Protein 4BPF (pdb70)

B-factor: mean 17.22, std 11.85, range [0.49, 80.09]

Radius of gyration: 11.92 Å; Cα contacts (8 Å, |Δi|>4): 97; chains: 1; bounding box: 37×24×21 Å

Solvent-accessible surface area: 5544 Å² total

Foldseek 3Di:
DLLVVLLVLLCVLLVHNVCVVPQFDFCVVVVSADDVSVVSSQVVCCVPQVFHDDPVNDDCVQCGGSVSVSVVCVVRSPVRHDDDD

Nearest PDB structures (foldseek):
  4bpf-assembly1_A  TM=1.012E+00  e=4.229E-15  Bacillus subtilis
  4bph-assembly1_A  TM=9.951E-01  e=3.272E-14  Bacillus subtilis
  4bpg-assembly1_A  TM=9.801E-01  e=2.066E-11  Bacillus subtilis
  8i32-assembly1_B-2  TM=9.633E-01  e=5.101E-08  Staphylococcus aureus subsp. aureus Mu50
  8i31-assembly2_D-2  TM=9.655E-01  e=2.557E-07  Staphylococcus aureus subsp. aureus Mu50

InterPro domains:
  IPR003230 D-alanyl carrier protein [MF_00565] (1-78)
  IPR003230 D-alanyl carrier protein [TIGR01688] (4-76)
  IPR009081 Phosphopantetheine binding ACP domain [PF00550] (5-72)
  IPR009081 Phosphopantetheine binding ACP domain [PS50075] (1-78)
  IPR036736 ACP-like superfamily [G3DSA:1.10.1200.10] (1-78)
  IPR036736 ACP-like superfamily [SSF47336] (2-76)

Secondary structure (DSSP, 8-state):
-HHHHHHHHHHHHHT-THHHHSTT--TTTTTS--HHHHHHHHHHHHHHH-B---GGG--TTTS-SHHHHHHHHHHHTTTSB----

Organism: Bacillus subtilis (strain 168) (NCBI:txid224308)

CATH classification: 1.10.1200.10

Sequence (85 aa):
DFKQEEVLDVLAEVCQDDIVKEEENNPDIEEIIFEEGLLDAFGTVEELLLAIIENRRFDILVPITEFFDRDVWWNTPNNIVNNQLSELKKRRSHHHHHHHH

Structure (mmCIF, N/CA/C/O backbone):
data_4BPF
#
_entry.id   4BPF
#
_cell.length_a   34.590
_cell.length_b   37.222
_cell.length_c   37.676
_cell.angle_alpha   90.00
_cell.angle_beta   114.79
_cell.angle_gamma   90.00
#
_symmetry.space_group_name_H-M   'P 1 21 1'
#
loop_
_entity.id
_entity.type
_entity.pdbx_description
1 polymer 'D-ALANINE--POLY(PHOSPHORIBITOL) LIGASE SUBUNIT 2'
2 water water
#
loop_
_atom_site.group_PDB
_atom_site.id
_atom_site.type_symbol
_atom_site.label_atom_id
_atom_site.label_alt_id
_atom_site.label_comp_id
_atom_site.label_asym_id
_atom_site.label_entity_id
_atom_site.label_seq_id
_atom_site.pdbx_PDB_ins_code
_atom_site.Cartn_x
_atom_site.Cartn_y
_atom_site.Cartn_z
_atom_site.occupancy
_atom_site.B_iso_or_equiv
_atom_site.auth_seq_id
_atom_site.auth_comp_id
_atom_site.auth_asym_id
_atom_site.auth_atom_id
_atom_site.pdbx_PDB_model_num
ATOM 36 N N . ASP A 1 2 ? 15.835 11.999 14.304 1.00 13.12 2 ASP A N 1
ATOM 37 C CA . ASP A 1 2 ? 15.235 10.925 15.103 1.00 10.95 2 ASP A CA 1
ATOM 38 C C . ASP A 1 2 ? 15.293 9.634 14.278 1.00 11.06 2 ASP A C 1
ATOM 39 O O . ASP A 1 2 ? 14.547 9.475 13.319 1.00 10.94 2 ASP A O 1
ATOM 47 N N . PHE A 1 3 ? 16.224 8.742 14.595 1.00 10.94 3 PHE A N 1
ATOM 48 C CA . PHE A 1 3 ? 16.473 7.583 13.759 1.00 10.32 3 PHE A CA 1
ATOM 49 C C . PHE A 1 3 ? 15.233 6.706 13.574 1.00 9.80 3 PHE A C 1
ATOM 50 O O . PHE A 1 3 ? 14.903 6.324 12.460 1.00 9.19 3 PHE A O 1
ATOM 67 N N . LYS A 1 4 ? 14.551 6.379 14.667 1.00 10.24 4 LYS A N 1
ATOM 68 C CA . LYS A 1 4 ? 13.354 5.548 14.570 1.00 9.69 4 LYS A CA 1
ATOM 69 C C . LYS A 1 4 ? 12.299 6.178 13.678 1.00 8.68 4 LYS A C 1
ATOM 70 O O . LYS A 1 4 ? 11.730 5.498 12.828 1.00 8.42 4 LYS A O 1
ATOM 89 N N . GLN A 1 5 ? 12.002 7.455 13.876 1.00 9.06 5 GLN A N 1
ATOM 90 C CA . GLN A 1 5 ? 10.986 8.091 13.059 1.00 8.81 5 GLN A CA 1
ATOM 91 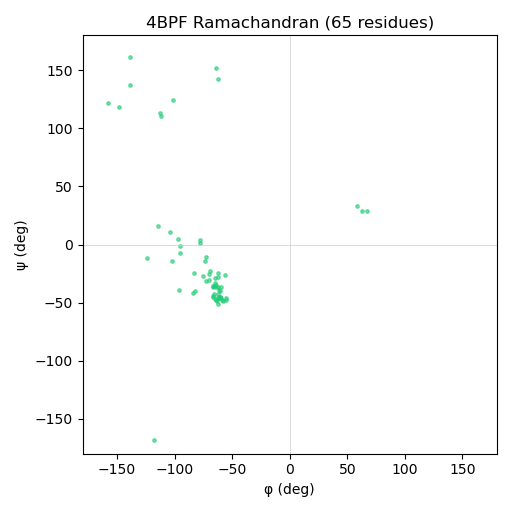C C . GLN A 1 5 ? 11.426 8.166 11.600 1.00 7.46 5 GLN A C 1
ATOM 92 O O . GLN A 1 5 ? 10.582 8.011 10.698 1.00 7.91 5 GLN A O 1
ATOM 106 N N . GLU A 1 6 ? 12.718 8.372 11.342 1.00 7.51 6 GLU A N 1
ATOM 107 C CA A GLU A 1 6 ? 13.160 8.442 9.961 0.74 7.93 6 GLU A CA 1
ATOM 108 C CA B GLU A 1 6 ? 13.163 8.437 9.973 0.26 7.98 6 GLU A CA 1
ATOM 109 C C . GLU A 1 6 ? 13.092 7.066 9.301 1.00 7.28 6 GLU A C 1
ATOM 110 O O . GLU A 1 6 ? 12.726 6.972 8.128 1.00 8.30 6 GLU A O 1
ATOM 132 N N . VAL A 1 7 ? 13.425 6.001 10.031 1.00 6.84 7 VAL A N 1
ATOM 133 C CA . VAL A 1 7 ? 13.277 4.644 9.488 1.00 7.22 7 VAL A CA 1
ATOM 134 C C . VAL A 1 7 ? 11.802 4.376 9.177 1.00 6.88 7 VAL A C 1
ATOM 135 O O . VAL A 1 7 ? 11.483 3.841 8.107 1.00 7.24 7 VAL A O 1
ATOM 148 N N . LEU A 1 8 ? 10.903 4.714 10.089 1.00 6.89 8 LEU A N 1
ATOM 149 C CA . LEU A 1 8 ? 9.492 4.482 9.845 1.00 7.75 8 LEU A CA 1
ATOM 150 C C . LEU A 1 8 ? 9.006 5.270 8.650 1.00 7.26 8 LEU A C 1
ATOM 151 O O . LEU A 1 8 ? 8.152 4.779 7.898 1.00 8.30 8 LEU A O 1
ATOM 167 N N . ASP A 1 9 ? 9.518 6.487 8.458 1.00 7.42 9 ASP A N 1
ATOM 168 C CA . ASP A 1 9 ? 9.135 7.271 7.300 1.00 7.44 9 ASP A CA 1
ATOM 169 C C . ASP A 1 9 ? 9.619 6.630 6.007 1.00 6.93 9 ASP A C 1
ATOM 170 O O . ASP A 1 9 ? 8.870 6.589 5.019 1.00 7.54 9 ASP A O 1
ATOM 179 N N . VAL A 1 10 ? 10.853 6.131 5.965 1.00 7.32 10 VAL A N 1
ATOM 180 C CA . VAL A 1 10 ? 11.329 5.417 4.792 1.00 6.71 10 VAL A CA 1
ATOM 181 C C . VAL A 1 10 ? 10.455 4.187 4.506 1.00 6.46 10 VAL A C 1
ATOM 182 O O . VAL A 1 10 ? 10.078 3.922 3.379 1.00 6.48 10 VAL A O 1
ATOM 1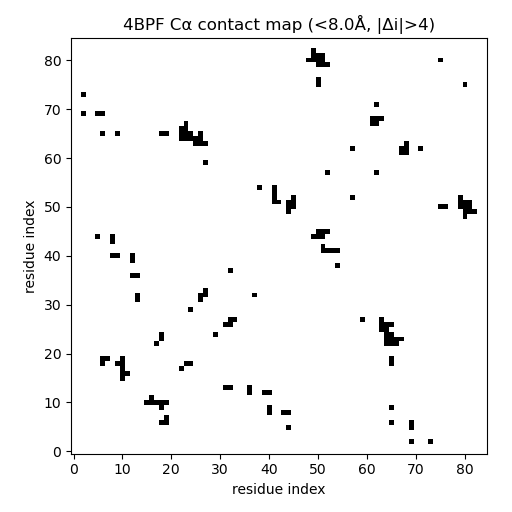95 N N . LEU A 1 11 ? 10.143 3.415 5.534 1.00 5.88 11 LEU A N 1
ATOM 196 C CA . LEU A 1 11 ? 9.321 2.236 5.379 1.00 6.83 11 LEU A CA 1
ATOM 197 C C . LEU A 1 11 ? 7.949 2.619 4.828 1.00 6.06 11 LEU A C 1
ATOM 198 O O . LEU A 1 11 ? 7.433 1.954 3.952 1.00 6.25 11 LEU A O 1
ATOM 214 N N . ALA A 1 12 ? 7.338 3.664 5.373 1.00 6.29 12 ALA A N 1
ATOM 215 C CA . ALA A 1 12 ? 6.038 4.115 4.900 1.00 6.79 12 ALA A CA 1
ATOM 216 C C . ALA A 1 12 ? 6.115 4.547 3.434 1.00 6.92 12 ALA A C 1
ATOM 217 O O . ALA A 1 12 ? 5.175 4.287 2.652 1.00 6.83 12 ALA A O 1
ATOM 224 N N . GLU A 1 13 ? 7.208 5.215 3.052 1.00 6.52 13 GLU A N 1
ATOM 225 C CA . GLU A 1 13 ? 7.401 5.624 1.681 1.00 6.80 13 GLU A CA 1
ATOM 226 C C . GLU A 1 13 ? 7.480 4.408 0.758 1.00 6.61 13 GLU A C 1
ATOM 227 O O . GLU A 1 13 ? 6.869 4.392 -0.321 1.00 7.75 13 GLU A O 1
ATOM 239 N N . VAL A 1 14 ? 8.241 3.393 1.162 1.00 6.07 14 VAL A N 1
ATOM 240 C CA . VAL A 1 14 ? 8.377 2.210 0.327 1.00 6.84 14 VAL A CA 1
ATOM 241 C C . VAL A 1 14 ? 7.027 1.463 0.230 1.00 7.31 14 VAL A C 1
ATOM 242 O O . VAL A 1 14 ? 6.623 1.028 -0.841 1.00 8.78 14 VAL A O 1
ATOM 255 N N . CYS A 1 15 ? 6.335 1.310 1.365 1.00 6.63 15 CYS A N 1
ATOM 256 C CA . CYS A 1 15 ? 5.047 0.615 1.388 1.00 7.37 15 CYS A CA 1
ATOM 257 C C . CYS A 1 15 ? 3.913 1.445 0.779 1.00 7.31 15 CYS A C 1
ATOM 258 O O . CYS A 1 15 ? 2.839 0.924 0.528 1.00 9.02 15 CYS A O 1
ATOM 266 N N . GLN A 1 16 ? 4.169 2.731 0.607 1.00 7.03 16 GLN A N 1
ATOM 267 C CA . GLN A 1 16 ? 3.189 3.710 0.161 1.00 7.99 16 GLN A CA 1
ATOM 268 C C . GLN A 1 16 ? 1.986 3.785 1.094 1.00 7.51 16 GLN A C 1
ATOM 269 O O . GLN A 1 16 ? 0.879 4.097 0.681 1.00 9.79 16 GLN A O 1
ATOM 283 N N . ASP A 1 17 ? 2.217 3.577 2.389 1.00 7.53 17 ASP A N 1
ATOM 284 C CA . ASP A 1 17 ? 1.101 3.466 3.331 1.00 8.27 17 ASP A CA 1
ATOM 285 C C . ASP A 1 17 ? 1.624 3.794 4.730 1.00 7.44 17 ASP A C 1
ATOM 286 O O . ASP A 1 17 ? 2.530 3.134 5.243 1.00 8.19 17 ASP A O 1
ATOM 295 N N . ASP A 1 18 ? 1.021 4.800 5.352 1.00 7.08 18 ASP A N 1
ATOM 296 C CA . ASP A 1 18 ? 1.363 5.187 6.705 1.00 7.20 18 ASP A CA 1
ATOM 297 C C . ASP A 1 18 ? 0.750 4.259 7.759 1.00 7.49 18 ASP A C 1
ATOM 298 O O . ASP A 1 18 ? 0.943 4.494 8.949 1.00 7.94 18 ASP A O 1
ATOM 307 N N . ILE A 1 19 ? 0.068 3.186 7.342 1.00 6.87 19 ILE A N 1
ATOM 308 C CA . ILE A 1 19 ? -0.379 2.201 8.308 1.00 7.77 19 ILE A CA 1
ATOM 309 C C . ILE A 1 19 ? 0.796 1.659 9.119 1.00 7.74 19 ILE A C 1
ATOM 310 O O . ILE A 1 19 ? 0.615 1.248 10.255 1.00 8.56 19 ILE A O 1
ATOM 326 N N . VAL A 1 20 ? 2.007 1.681 8.579 1.00 7.08 20 VAL A N 1
ATOM 327 C CA . VAL A 1 20 ? 3.171 1.179 9.308 1.00 7.67 20 VAL A CA 1
ATOM 328 C C . VAL A 1 20 ? 3.551 2.069 10.485 1.00 8.43 20 VAL A C 1
ATOM 329 O O . VAL A 1 20 ? 4.205 1.601 11.407 1.00 9.99 20 VAL A O 1
ATOM 342 N N . LYS A 1 21 ? 3.155 3.342 10.441 1.00 8.42 21 LYS A N 1
ATOM 343 C CA . LYS A 1 21 ? 3.331 4.258 11.571 1.00 9.27 21 LYS A CA 1
ATOM 344 C C . LYS A 1 21 ? 2.203 4.126 12.577 1.00 9.14 21 LYS A C 1
ATOM 345 O O . LYS A 1 21 ? 2.441 4.137 13.800 1.00 11.06 21 LYS A O 1
ATOM 364 N N . GLU A 1 22 ? 0.974 4.004 12.093 1.00 8.22 22 GLU A N 1
ATOM 365 C CA A GLU A 1 22 ? -0.183 3.919 12.967 0.43 9.78 22 GLU A CA 1
ATOM 366 C CA B GLU A 1 22 ? -0.184 3.919 12.972 0.40 7.66 22 GLU A CA 1
ATOM 367 C CA C GLU A 1 22 ? -0.191 3.919 12.970 0.17 7.55 22 GLU A CA 1
ATOM 368 C C . GLU A 1 22 ? -0.249 2.588 13.714 1.00 8.44 22 GLU A C 1
ATOM 369 O O . GLU A 1 22 ? -0.723 2.521 14.844 1.00 10.58 22 GLU A O 1
ATOM 401 N N . ASN A 1 23 ? 0.243 1.536 13.071 1.00 7.87 23 ASN A N 1
ATOM 402 C CA A ASN A 1 23 ? 0.181 0.174 13.588 0.43 8.03 23 ASN A CA 1
ATOM 403 C CA B ASN A 1 23 ? 0.197 0.173 13.604 0.57 8.02 23 ASN A CA 1
ATOM 404 C C . ASN A 1 23 ? 1.592 -0.411 13.497 1.00 8.65 23 ASN A C 1
ATOM 405 O O . ASN A 1 23 ? 1.895 -1.221 12.620 1.00 8.96 23 ASN A O 1
ATOM 425 N N . PRO A 1 24 ? 2.484 -0.016 14.398 1.00 8.43 24 PRO A N 1
ATOM 426 C CA . PRO A 1 24 ? 3.888 -0.370 14.190 1.00 8.82 24 PRO A CA 1
ATOM 427 C C . PRO A 1 24 ? 4.211 -1.833 14.558 1.00 7.83 24 PRO A C 1
ATOM 428 O O . PRO A 1 24 ? 5.372 -2.227 14.380 1.00 8.18 24 PRO A O 1
ATOM 439 N N . ASP A 1 25 ? 3.223 -2.606 14.990 1.00 8.36 25 ASP A N 1
ATOM 440 C CA . ASP A 1 25 ? 3.389 -4.050 15.137 1.00 8.84 25 ASP A CA 1
ATOM 441 C C . ASP A 1 25 ? 2.711 -4.834 14.028 1.00 8.52 25 ASP A C 1
ATOM 442 O O . ASP A 1 25 ? 2.596 -6.049 14.124 1.00 9.90 25 ASP A O 1
ATOM 451 N N . ILE A 1 26 ? 2.252 -4.157 12.973 1.00 7.74 26 ILE A N 1
ATOM 452 C CA . ILE A 1 26 ? 1.611 -4.864 11.861 1.00 7.99 26 ILE A CA 1
ATOM 453 C C . ILE A 1 26 ? 2.593 -5.816 11.199 1.00 7.77 26 ILE A C 1
ATOM 454 O O . ILE A 1 26 ? 3.792 -5.532 11.052 1.00 8.04 26 ILE A O 1
ATOM 470 N N . GLU A 1 27 ? 2.085 -6.975 10.788 1.00 8.98 27 GLU A N 1
ATOM 471 C CA A GLU A 1 27 ? 2.898 -7.999 10.131 0.60 9.87 27 GLU A CA 1
ATOM 472 C CA B GLU A 1 27 ? 2.906 -7.988 10.139 0.40 8.36 27 GLU A CA 1
ATOM 473 C C . GLU A 1 27 ? 3.016 -7.658 8.660 1.00 8.80 27 GLU A C 1
ATOM 474 O O . GLU A 1 27 ? 2.112 -7.954 7.868 1.00 10.81 27 GLU A O 1
ATOM 497 N N . ILE A 1 28 ? 4.132 -7.033 8.298 1.00 8.51 28 ILE A N 1
ATOM 498 C CA A ILE A 1 28 ? 4.284 -6.443 6.970 0.40 9.67 28 ILE A CA 1
ATOM 499 C CA B ILE A 1 28 ? 4.315 -6.468 6.973 0.60 9.44 28 ILE A CA 1
ATOM 500 C C . ILE A 1 28 ? 4.216 -7.473 5.844 1.00 9.45 28 ILE A C 1
ATOM 501 O O . ILE A 1 28 ? 3.646 -7.182 4.778 1.00 11.79 28 ILE A O 1
ATOM 531 N N . PHE A 1 29 ? 4.773 -8.650 6.062 1.00 9.25 29 PHE A N 1
ATOM 532 C CA . PHE A 1 29 ? 4.734 -9.679 5.031 1.00 9.80 29 PHE A CA 1
ATOM 533 C C . PHE A 1 29 ? 3.407 -10.438 5.040 1.00 10.76 29 PHE A C 1
ATOM 534 O O . PHE A 1 29 ? 2.826 -10.671 3.988 1.00 12.93 29 PHE A O 1
ATOM 551 N N . GLU A 1 30 ? 2.871 -10.731 6.221 1.00 10.48 30 GLU A N 1
ATOM 552 C CA . GLU A 1 30 ? 1.587 -11.444 6.303 1.00 12.57 30 GLU A CA 1
ATOM 553 C C . GLU A 1 30 ? 0.447 -10.613 5.729 1.00 11.66 30 GLU A C 1
ATOM 554 O O . GLU A 1 30 ? -0.538 -11.172 5.290 1.00 14.97 30 GLU A O 1
ATOM 566 N N . GLU A 1 31 ? 0.560 -9.292 5.789 1.00 10.77 31 GLU A N 1
ATOM 567 C CA . GLU A 1 31 ? -0.468 -8.375 5.314 1.00 11.58 31 GLU A CA 1
ATOM 568 C C . GLU A 1 31 ? -0.170 -7.876 3.919 1.00 10.97 31 GLU A C 1
ATOM 569 O O . GLU A 1 31 ? -0.908 -7.036 3.407 1.00 14.11 31 GLU A O 1
ATOM 581 N N . GLY A 1 32 ? 0.889 -8.377 3.288 1.00 11.15 32 GLY A N 1
ATOM 582 C CA . GLY A 1 32 ? 1.166 -8.013 1.915 1.00 12.62 32 GLY A CA 1
ATOM 583 C C . GLY A 1 32 ? 1.553 -6.550 1.711 1.00 11.16 32 GLY A C 1
ATOM 584 O O . GLY A 1 32 ? 1.338 -6.001 0.639 1.00 14.86 32 GLY A O 1
ATOM 588 N N . LEU A 1 33 ? 2.161 -5.925 2.713 1.00 9.39 33 LEU A N 1
ATOM 589 C CA . LEU A 1 33 ? 2.589 -4.530 2.611 1.00 8.85 33 LEU A CA 1
ATOM 590 C C . LEU A 1 33 ? 3.941 -4.374 1.926 1.00 8.33 33 LEU A C 1
ATOM 591 O O . LEU A 1 33 ? 4.226 -3.320 1.381 1.00 10.96 33 LEU A O 1
ATOM 607 N N . LEU A 1 34 ? 4.757 -5.415 1.966 1.00 10.43 34 LEU A N 1
ATOM 608 C CA . LEU A 1 34 ? 6.061 -5.401 1.370 1.00 9.65 34 LEU A CA 1
ATOM 609 C C . LEU A 1 34 ? 6.272 -6.739 0.687 1.00 8.06 34 LEU A C 1
ATOM 610 O O . LEU A 1 34 ? 5.929 -7.752 1.282 1.00 9.35 34 LEU A O 1
ATOM 626 N N . ASP A 1 35 ? 6.841 -6.717 -0.521 1.00 9.59 35 ASP A N 1
ATOM 627 C CA . ASP A 1 35 ? 7.205 -7.920 -1.243 1.00 8.89 35 ASP A CA 1
ATOM 628 C C . ASP A 1 35 ? 8.717 -7.932 -1.450 1.00 7.13 35 ASP A C 1
ATOM 629 O O . ASP A 1 35 ? 9.441 -7.138 -0.830 1.00 8.05 35 ASP A O 1
ATOM 638 N N . ALA A 1 36 ? 9.217 -8.823 -2.284 1.00 6.74 36 ALA A N 1
ATOM 639 C CA . ALA A 1 36 ? 10.650 -8.897 -2.498 1.00 6.54 36 ALA A CA 1
ATOM 640 C C . ALA A 1 36 ? 11.199 -7.621 -3.115 1.00 7.24 36 ALA A C 1
ATOM 641 O O . ALA A 1 36 ? 12.191 -7.071 -2.650 1.00 7.16 36 ALA A O 1
ATOM 648 N N . PHE A 1 37 ? 10.573 -7.123 -4.177 1.00 7.36 37 PHE A N 1
ATOM 649 C CA . PHE A 1 37 ? 11.084 -5.916 -4.798 1.00 8.01 37 PHE A CA 1
ATOM 650 C C . PHE A 1 37 ? 10.988 -4.727 -3.839 1.00 7.68 37 PHE A C 1
ATOM 651 O O . PHE A 1 37 ? 11.878 -3.875 -3.837 1.00 7.56 37 PHE A O 1
ATOM 668 N N . GLY A 1 38 ? 9.952 -4.680 -3.010 1.00 7.49 38 GLY A N 1
ATOM 669 C CA . GLY A 1 38 ? 9.855 -3.650 -1.996 1.00 7.20 38 GLY A CA 1
ATOM 670 C C . GLY A 1 38 ? 10.933 -3.769 -0.930 1.00 6.20 38 GLY A C 1
ATOM 671 O O . GLY A 1 38 ? 11.443 -2.760 -0.434 1.00 6.50 38 GLY A O 1
ATOM 675 N N . THR A 1 39 ? 11.293 -5.002 -0.583 1.00 6.28 39 THR A N 1
ATOM 676 C CA . THR A 1 39 ? 12.396 -5.214 0.345 1.00 6.56 39 THR A CA 1
ATOM 677 C C . THR A 1 39 ? 13.692 -4.645 -0.219 1.00 6.77 39 THR A C 1
ATOM 678 O O . THR A 1 39 ? 14.450 -3.965 0.473 1.00 6.79 39 THR A O 1
ATOM 689 N N . VAL A 1 40 ? 13.950 -4.916 -1.494 1.00 6.53 40 VAL A N 1
ATOM 690 C CA . VAL A 1 40 ? 15.147 -4.405 -2.152 1.00 6.61 40 VAL A CA 1
ATOM 691 C C . VAL A 1 40 ? 15.109 -2.862 -2.167 1.00 7.09 40 VAL A C 1
ATOM 692 O O . VAL A 1 40 ? 16.119 -2.219 -1.873 1.00 6.67 40 VAL A O 1
ATOM 705 N N . GLU A 1 41 ? 13.946 -2.284 -2.467 1.00 5.97 41 GLU A N 1
ATOM 706 C CA A GLU A 1 41 ? 13.811 -0.840 -2.435 0.71 6.68 41 GLU A CA 1
ATOM 707 C CA B GLU A 1 41 ? 13.787 -0.824 -2.421 0.29 6.68 41 GLU A CA 1
ATOM 708 C C . GLU A 1 41 ? 14.062 -0.272 -1.019 1.00 6.06 41 GLU A C 1
ATOM 709 O O . GLU A 1 41 ? 14.713 0.774 -0.868 1.00 6.75 41 GLU A O 1
ATOM 731 N N . LEU A 1 42 ? 13.581 -0.965 0.006 1.00 6.07 42 LEU A N 1
ATOM 732 C CA . LEU A 1 42 ? 13.802 -0.555 1.398 1.00 5.72 42 LEU A CA 1
ATOM 733 C C . LEU A 1 42 ? 15.290 -0.579 1.711 1.00 5.92 42 LEU A C 1
ATOM 734 O O . LEU A 1 42 ? 15.808 0.389 2.280 1.00 5.98 42 LEU A O 1
ATOM 750 N N . LEU A 1 43 ? 15.980 -1.673 1.419 1.00 5.70 43 LEU A N 1
ATOM 751 C CA . LEU A 1 43 ? 17.384 -1.770 1.774 1.00 6.27 43 LEU A CA 1
ATOM 752 C C . LEU A 1 43 ? 18.208 -0.731 0.996 1.00 6.27 43 LEU A C 1
ATOM 753 O O . LEU A 1 43 ? 19.187 -0.199 1.511 1.00 7.06 43 LEU A O 1
ATOM 769 N N . LEU A 1 44 ? 17.809 -0.430 -0.231 1.00 6.08 44 LEU A N 1
ATOM 770 C CA . LEU A 1 44 ? 18.488 0.608 -1.010 1.00 6.15 44 LEU A CA 1
ATOM 771 C C . LEU A 1 44 ? 18.280 1.978 -0.374 1.00 5.52 44 LEU A C 1
ATOM 772 O O . LEU A 1 44 ? 19.205 2.776 -0.264 1.00 6.51 44 LEU A O 1
ATOM 788 N N . ALA A 1 45 ? 17.042 2.258 0.025 1.00 5.79 45 ALA A N 1
ATOM 789 C CA . ALA A 1 45 ? 16.712 3.539 0.650 1.00 6.16 45 ALA A CA 1
ATOM 790 C C . ALA A 1 45 ? 17.440 3.696 1.986 1.00 5.83 45 ALA A C 1
ATOM 791 O O . ALA A 1 45 ? 17.859 4.790 2.342 1.00 6.93 45 ALA A O 1
ATOM 798 N N . ILE A 1 46 ? 17.586 2.606 2.738 1.00 6.35 46 ILE A N 1
ATOM 799 C CA A ILE A 1 46 ? 18.327 2.668 3.998 0.32 11.79 46 ILE A CA 1
ATOM 800 C CA B ILE A 1 46 ? 18.322 2.677 4.002 0.68 5.01 46 ILE 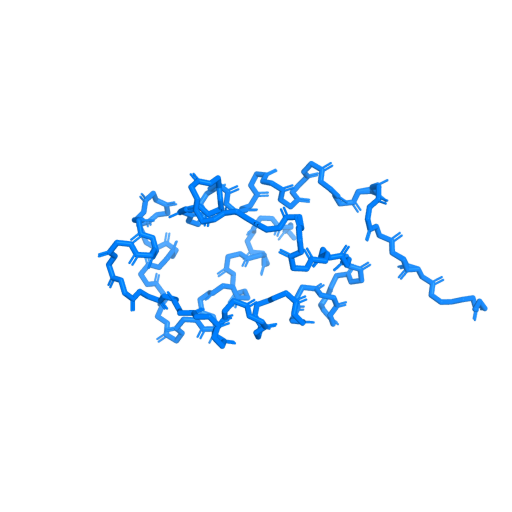A CA 1
ATOM 801 C C . ILE A 1 46 ? 19.789 3.060 3.735 1.00 6.91 46 ILE A C 1
ATOM 802 O O . ILE A 1 46 ? 20.377 3.870 4.458 1.00 7.71 46 ILE A O 1
ATOM 833 N N . GLU A 1 47 ? 20.379 2.504 2.682 1.00 6.25 47 GLU A N 1
ATOM 834 C CA . GLU A 1 47 ? 21.720 2.899 2.308 1.00 6.94 47 GLU A CA 1
ATOM 835 C C . GLU A 1 47 ? 21.756 4.366 1.879 1.00 7.01 47 GLU A C 1
ATOM 836 O O . GLU A 1 47 ? 22.617 5.140 2.302 1.00 7.68 47 GLU A O 1
ATOM 848 N N . ASN A 1 48 ? 20.813 4.767 1.024 1.00 6.14 48 ASN A N 1
ATOM 849 C CA . ASN A 1 48 ? 20.832 6.126 0.470 1.00 6.45 48 ASN A CA 1
ATOM 850 C C . ASN A 1 48 ? 20.501 7.196 1.500 1.00 6.73 48 ASN A C 1
ATOM 851 O O . ASN A 1 48 ? 20.930 8.335 1.325 1.00 7.41 48 ASN A O 1
ATOM 862 N N . ARG A 1 49 ? 19.755 6.839 2.545 1.00 6.77 49 ARG A N 1
ATOM 863 C CA A ARG A 1 49 ? 19.287 7.766 3.589 0.46 7.63 49 ARG A CA 1
ATOM 864 C CA B ARG A 1 49 ? 19.340 7.810 3.530 0.54 5.52 49 ARG A CA 1
ATOM 865 C C . ARG A 1 49 ? 20.242 7.832 4.780 1.00 5.96 49 ARG A C 1
ATOM 866 O O . ARG A 1 49 ? 20.389 8.874 5.407 1.00 6.85 49 ARG A O 1
ATOM 907 N N . PHE A 1 50 ? 20.831 6.683 5.139 1.00 6.22 50 PHE A N 1
ATOM 908 C CA . PHE A 1 50 ? 21.596 6.539 6.375 1.00 6.57 50 PHE A CA 1
ATOM 909 C C . PHE A 1 50 ? 23.021 6.057 6.170 1.00 6.92 50 PHE A C 1
ATOM 910 O O . PHE A 1 50 ? 23.783 6.018 7.127 1.00 8.19 50 PHE A O 1
ATOM 927 N N . ASP A 1 51 ? 23.367 5.592 4.979 1.00 6.30 51 ASP A N 1
ATOM 928 C CA . ASP A 1 51 ? 24.667 4.962 4.720 1.00 6.3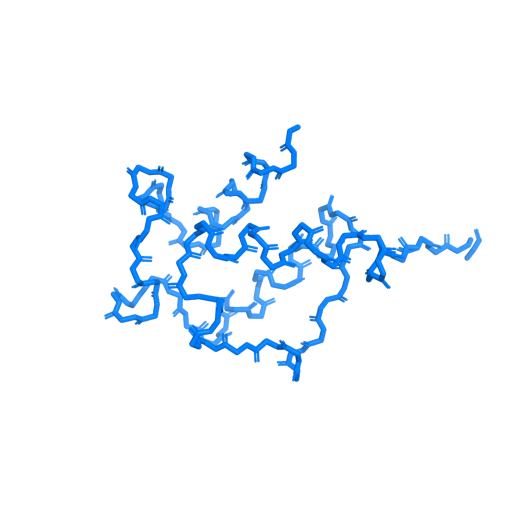1 51 ASP A CA 1
ATOM 929 C C . ASP A 1 51 ? 24.831 3.669 5.550 1.00 7.33 51 ASP A C 1
ATOM 930 O O . ASP A 1 51 ? 25.948 3.243 5.861 1.00 8.38 51 ASP A O 1
ATOM 939 N N . ILE A 1 52 ? 23.719 3.018 5.857 1.00 7.12 52 ILE A N 1
ATOM 940 C CA . ILE A 1 52 ? 23.721 1.694 6.480 1.00 6.79 52 ILE A CA 1
ATOM 941 C C . ILE A 1 52 ? 23.425 0.681 5.388 1.00 7.45 52 ILE A C 1
ATOM 942 O O . ILE A 1 52 ? 22.410 0.789 4.696 1.00 7.72 52 ILE A O 1
ATOM 958 N N . LEU A 1 53 ? 24.309 -0.303 5.220 1.00 7.19 53 LEU A N 1
ATOM 959 C CA . LEU A 1 53 ? 24.190 -1.309 4.172 1.00 8.31 53 LEU A CA 1
ATOM 960 C C . LEU A 1 53 ? 23.910 -2.663 4.788 1.00 7.85 53 LEU A C 1
ATOM 961 O O . LEU A 1 53 ? 24.746 -3.212 5.515 1.00 8.39 53 LEU A O 1
ATOM 977 N N . VAL A 1 54 ? 22.711 -3.180 4.528 1.00 7.47 54 VAL A N 1
ATOM 978 C CA . VAL A 1 54 ? 22.294 -4.485 5.002 1.00 7.65 54 VAL A CA 1
ATOM 979 C C . VAL A 1 54 ? 22.178 -5.382 3.775 1.00 7.36 54 VAL A C 1
ATOM 980 O O . VAL A 1 54 ? 21.260 -5.200 2.974 1.00 8.79 54 VAL A O 1
ATOM 993 N N . PRO A 1 55 ? 23.067 -6.361 3.617 1.00 8.15 55 PRO A N 1
ATOM 994 C CA . PRO A 1 55 ? 22.974 -7.279 2.476 1.00 9.49 55 PRO A CA 1
ATOM 995 C C . PRO A 1 55 ? 21.692 -8.100 2.532 1.00 8.41 55 PRO A C 1
ATOM 996 O O . PRO A 1 55 ? 21.214 -8.417 3.620 1.00 8.43 55 PRO A O 1
ATOM 1007 N N . ILE A 1 56 ? 21.180 -8.515 1.382 1.00 8.72 56 ILE A N 1
ATOM 1008 C CA . ILE A 1 56 ? 19.936 -9.266 1.355 1.00 9.34 56 ILE A CA 1
ATOM 1009 C C . ILE A 1 56 ? 20.063 -10.610 2.113 1.00 8.51 56 ILE A C 1
ATOM 1010 O O . ILE A 1 56 ? 19.072 -11.074 2.668 1.00 8.93 56 ILE A O 1
ATOM 1026 N N . THR A 1 57 ? 21.263 -11.185 2.182 1.00 8.84 57 THR A N 1
ATOM 1027 C CA . THR A 1 57 ? 21.461 -12.429 2.925 1.00 10.26 57 THR A CA 1
ATOM 1028 C C . THR A 1 57 ? 21.411 -12.220 4.431 1.00 10.99 57 THR A C 1
ATOM 1029 O O . THR A 1 57 ? 21.372 -13.203 5.165 1.00 14.24 57 THR A O 1
ATOM 1040 N N . GLU A 1 58 ? 21.424 -10.974 4.902 1.00 9.87 58 GLU A N 1
ATOM 1041 C CA . GLU A 1 58 ? 21.246 -10.695 6.329 1.00 10.98 58 GLU A CA 1
ATOM 1042 C C . GLU A 1 58 ? 19.790 -10.367 6.663 1.00 12.88 58 GLU A C 1
ATOM 1043 O O . GLU A 1 58 ? 19.426 -10.235 7.804 1.00 19.31 58 GLU A O 1
ATOM 1055 N N . PHE A 1 59 ? 18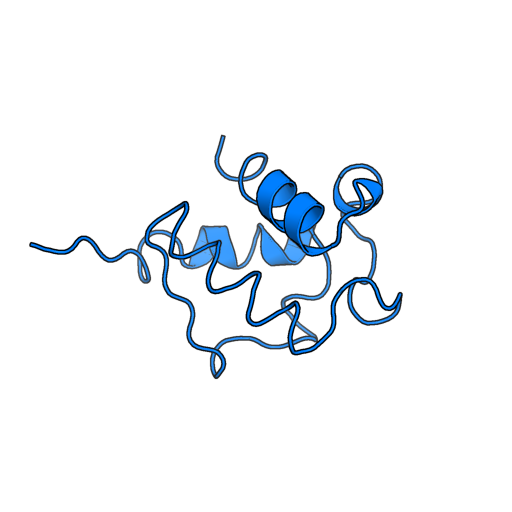.955 -10.233 5.643 1.00 11.38 59 PHE A N 1
ATOM 1056 C CA A PHE A 1 59 ? 17.572 -9.931 5.852 0.43 12.62 59 PHE A CA 1
ATOM 1057 C CA B PHE A 1 59 ? 17.521 -9.951 5.806 0.57 10.38 59 PHE A CA 1
ATOM 1058 C C . PHE A 1 59 ? 16.770 -11.250 6.050 1.00 10.78 59 PHE A C 1
ATOM 1059 O O . PHE A 1 59 ? 17.081 -12.275 5.434 1.00 12.73 59 PHE A O 1
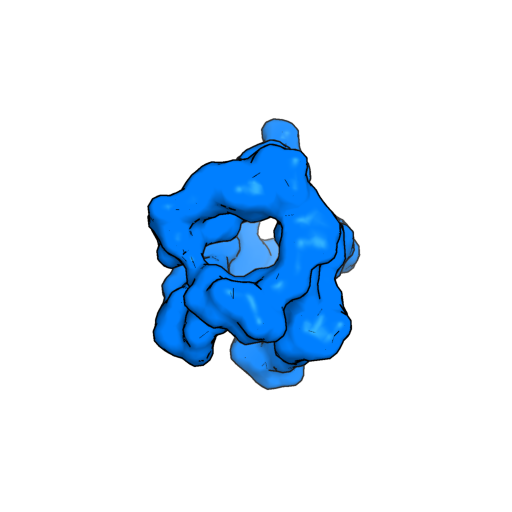ATOM 1092 N N . ASP A 1 60 ? 15.749 -11.213 6.900 1.00 10.67 60 ASP A N 1
ATOM 1093 C CA . ASP A 1 60 ? 14.985 -12.400 7.265 1.00 12.10 60 ASP A CA 1
ATOM 1094 C C . ASP A 1 60 ? 13.562 -11.928 7.524 1.00 10.06 60 ASP A C 1
ATOM 1095 O O . ASP A 1 60 ? 13.353 -11.083 8.402 1.00 11.05 60 ASP A O 1
ATOM 1104 N N . ARG A 1 61 ? 12.598 -12.407 6.755 1.00 8.98 61 ARG A N 1
ATOM 1105 C CA . ARG A 1 61 ? 11.223 -11.956 6.918 1.00 9.77 61 ARG A CA 1
ATOM 1106 C C . ARG A 1 61 ? 10.611 -12.264 8.272 1.00 9.62 61 ARG A C 1
ATOM 1107 O O . ARG A 1 61 ? 9.639 -11.623 8.664 1.00 12.45 61 ARG A O 1
ATOM 1128 N N . ASP A 1 62 ? 11.115 -13.283 8.958 1.00 10.78 62 ASP A N 1
ATOM 1129 C CA . ASP A 1 62 ? 10.593 -13.601 10.282 1.00 12.57 62 ASP A CA 1
ATOM 1130 C C . ASP A 1 62 ? 11.075 -12.625 11.348 1.00 12.96 62 ASP A C 1
ATOM 1131 O O . ASP A 1 62 ? 10.418 -12.447 12.371 1.00 16.93 62 ASP A O 1
ATOM 1140 N N . VAL A 1 63 ? 12.241 -12.034 11.127 1.00 12.56 63 VAL A N 1
ATOM 1141 C CA . VAL A 1 63 ? 12.865 -11.126 12.086 1.00 12.86 63 VAL A CA 1
ATOM 1142 C C . VAL A 1 63 ? 12.545 -9.653 11.751 1.00 9.90 63 VAL A C 1
ATOM 1143 O O . VAL A 1 63 ? 12.311 -8.844 12.637 1.00 11.38 63 VAL A O 1
ATOM 1156 N N . TRP A 1 64 ? 12.533 -9.329 10.454 1.00 10.44 64 TRP A N 1
ATOM 1157 C CA A TRP A 1 64 ? 12.228 -7.971 9.944 0.38 5.82 64 TRP A CA 1
ATOM 1158 C CA B TRP A 1 64 ? 12.236 -7.999 9.983 0.62 11.23 64 TRP A CA 1
ATOM 1159 C C . TRP A 1 64 ? 10.749 -7.928 9.605 1.00 8.13 64 TRP A C 1
ATOM 1160 O O . TRP A 1 64 ? 10.375 -7.558 8.491 1.00 9.64 64 TRP A O 1
ATOM 1201 N N . ASN A 1 65 ? 9.896 -8.307 10.549 1.00 8.33 65 ASN A N 1
ATOM 1202 C CA . ASN A 1 65 ? 8.511 -8.648 10.223 1.00 8.48 65 ASN A CA 1
ATOM 1203 C C . ASN A 1 65 ? 7.480 -7.587 10.534 1.00 7.69 65 ASN A C 1
ATOM 1204 O O . ASN A 1 65 ? 6.337 -7.713 10.115 1.00 9.15 65 ASN A O 1
ATOM 1215 N N . THR A 1 66 ? 7.871 -6.586 11.316 1.00 7.66 66 THR A N 1
ATOM 1216 C CA . THR A 1 66 ? 6.981 -5.489 11.682 1.00 7.26 66 THR A CA 1
ATOM 1217 C C . THR A 1 66 ? 7.774 -4.195 11.614 1.00 6.51 66 THR A C 1
ATOM 1218 O O . THR A 1 66 ? 8.991 -4.221 11.612 1.00 7.18 66 THR A O 1
ATOM 1229 N N . PRO A 1 67 ? 7.096 -3.050 11.531 1.00 6.94 67 PRO A N 1
ATOM 1230 C CA . PRO A 1 67 ? 7.828 -1.788 11.543 1.00 7.14 67 PRO A CA 1
ATOM 1231 C C . PRO A 1 67 ? 8.730 -1.632 12.760 1.00 6.56 67 PRO A C 1
ATOM 1232 O O . PRO A 1 67 ? 9.909 -1.293 12.614 1.00 7.23 67 PRO A O 1
ATOM 1243 N N . ASN A 1 68 ? 8.202 -1.910 13.947 1.00 7.17 68 ASN A N 1
ATOM 1244 C CA . ASN A 1 68 ? 9.018 -1.817 15.143 1.00 7.42 68 ASN A CA 1
ATOM 1245 C C . ASN A 1 68 ? 10.204 -2.754 15.110 1.00 7.48 68 ASN A C 1
ATOM 1246 O O . ASN A 1 68 ? 11.287 -2.393 15.560 1.00 8.30 68 ASN A O 1
ATOM 1257 N N . ASN A 1 69 ? 10.020 -3.975 14.601 1.00 7.55 69 ASN A N 1
ATOM 1258 C CA . ASN A 1 69 ? 11.133 -4.929 14.589 1.00 7.91 69 ASN A CA 1
ATOM 1259 C C . ASN A 1 69 ? 12.176 -4.553 13.553 1.00 8.19 69 ASN A C 1
ATOM 1260 O O . ASN A 1 69 ? 13.377 -4.786 13.766 1.00 8.92 69 ASN A O 1
ATOM 1271 N N . ILE A 1 70 ? 11.773 -3.929 12.450 1.00 7.75 70 ILE A N 1
ATOM 1272 C CA . ILE A 1 70 ? 12.719 -3.391 11.491 1.00 7.88 70 ILE A CA 1
ATOM 1273 C C . ILE A 1 70 ? 13.531 -2.268 12.137 1.00 7.62 70 ILE A C 1
ATOM 1274 O O . ILE A 1 70 ? 14.753 -2.216 11.977 1.00 8.63 70 ILE A O 1
ATOM 1290 N N . VAL A 1 71 ? 12.871 -1.336 12.821 1.00 8.19 71 VAL A N 1
ATOM 1291 C CA . VAL A 1 71 ? 13.600 -0.293 13.520 1.00 8.61 71 VAL A CA 1
ATOM 1292 C C . VAL A 1 71 ? 14.615 -0.909 14.481 1.00 9.13 71 VAL A C 1
ATOM 1293 O O . VAL A 1 71 ? 15.765 -0.486 14.533 1.00 10.47 71 VAL A O 1
ATOM 1306 N N . ASN A 1 72 ? 14.188 -1.911 15.241 1.00 9.51 72 ASN A N 1
ATOM 1307 C CA A ASN A 1 72 ? 15.076 -2.510 16.221 0.70 11.33 72 ASN A CA 1
ATOM 1308 C CA B ASN A 1 72 ? 15.079 -2.515 16.219 0.30 11.33 72 ASN A CA 1
ATOM 1309 C C . ASN A 1 72 ? 16.282 -3.181 15.565 1.00 10.89 72 ASN A C 1
ATOM 1310 O O . ASN A 1 72 ? 17.414 -3.033 16.039 1.00 12.31 72 ASN A O 1
ATOM 1330 N N . GLN A 1 73 ? 16.051 -3.912 14.473 1.00 10.04 73 GLN A N 1
ATOM 1331 C CA . GLN A 1 73 ? 17.174 -4.530 13.775 1.00 11.11 73 GLN A CA 1
ATOM 1332 C C . GLN A 1 73 ? 18.126 -3.483 13.266 1.00 11.09 73 GLN A C 1
ATOM 1333 O O . GLN A 1 73 ? 19.348 -3.629 13.400 1.00 13.10 73 GLN A O 1
ATOM 1347 N N . LEU A 1 74 ? 17.596 -2.433 12.649 1.00 10.40 74 LEU A N 1
ATOM 1348 C CA . LEU A 1 74 ? 18.463 -1.416 12.088 1.00 11.85 74 LEU A CA 1
ATOM 1349 C C . LEU A 1 74 ? 19.210 -0.663 13.170 1.00 11.97 74 LEU A C 1
ATOM 1350 O O . LEU A 1 74 ? 20.378 -0.324 12.981 1.00 14.07 74 LEU A O 1
ATOM 1366 N N . SER A 1 75 ? 18.573 -0.412 14.303 1.00 12.50 75 SER A N 1
ATOM 1367 C CA . SER A 1 75 ? 19.261 0.247 15.399 1.00 15.20 75 SER A CA 1
ATOM 1368 C C . SER A 1 75 ? 20.473 -0.558 15.875 1.00 15.16 75 SER A C 1
ATOM 1369 O O . SER A 1 75 ? 21.504 0.003 16.235 1.00 17.61 75 SER A O 1
ATOM 1377 N N . GLU A 1 76 ? 20.338 -1.877 15.867 1.00 13.81 76 GLU A N 1
ATOM 1378 C CA . GLU A 1 76 ? 21.425 -2.764 16.269 1.00 19.33 76 GLU A CA 1
ATOM 1379 C C . GLU A 1 76 ? 22.577 -2.779 15.269 1.00 16.19 76 GLU A C 1
ATOM 1380 O O . GLU A 1 76 ? 23.719 -3.004 15.651 1.00 18.14 76 GLU A O 1
ATOM 1392 N N . LEU A 1 77 ? 22.267 -2.564 13.989 1.00 15.29 77 LEU A N 1
ATOM 1393 C CA . LEU A 1 77 ? 23.273 -2.572 12.918 1.00 16.06 77 LEU A CA 1
ATOM 1394 C C . LEU A 1 77 ? 23.811 -1.194 12.559 1.00 16.20 77 LEU A C 1
ATOM 1395 O O . LEU A 1 77 ? 24.711 -1.055 11.734 1.00 16.50 77 LEU A O 1
ATOM 1411 N N . LYS A 1 78 ? 23.314 -0.156 13.213 1.00 19.76 78 LYS A N 1
ATOM 1412 C CA A LYS A 1 78 ? 23.574 1.205 12.744 0.39 19.79 78 LYS A CA 1
ATOM 1413 C CA B LYS A 1 78 ? 23.579 1.208 12.771 0.61 17.20 78 LYS A CA 1
ATOM 1414 C C . LYS A 1 78 ? 25.033 1.639 12.870 1.00 17.83 78 LYS A C 1
ATOM 1415 O O . LYS A 1 78 ? 25.466 2.529 12.130 1.00 22.08 78 LYS A O 1
ATOM 1451 N N A ARG A 1 79 ? 25.787 0.986 13.764 0.30 17.34 79 ARG A N 1
ATOM 1452 N N B ARG A 1 79 ? 25.806 1.054 13.768 0.70 16.46 79 ARG A N 1
ATOM 1453 C CA A ARG A 1 79 ? 27.211 1.305 13.970 0.30 18.37 79 ARG A CA 1
ATOM 1454 C CA B ARG A 1 79 ? 27.236 1.353 13.741 0.70 17.16 79 ARG A CA 1
ATOM 1455 C C A ARG A 1 79 ? 28.164 0.111 13.768 0.30 14.73 79 ARG A C 1
ATOM 1456 C C B ARG A 1 79 ? 27.979 0.337 12.880 0.70 15.18 79 ARG A C 1
ATOM 1457 O O A ARG A 1 79 ? 29.278 0.157 14.190 0.30 11.65 79 ARG A O 1
ATOM 1458 O O B ARG A 1 79 ? 28.818 0.732 12.006 0.70 14.98 79 ARG A O 1
ATOM 1499 N N . SER A 1 80 ? 27.708 -0.953 13.132 1.00 12.57 80 SER A N 1
ATOM 1500 C CA . SER A 1 80 ? 28.546 -1.990 12.532 1.00 11.80 80 SER A CA 1
ATOM 1501 C C . SER A 1 80 ? 28.404 -2.049 11.003 1.00 10.22 80 SER A C 1
ATOM 1502 O O . SER A 1 80 ? 29.308 -2.520 10.310 1.00 11.40 80 SER A O 1
ATOM 1511 N N . HIS A 1 81 ? 27.281 -1.553 10.485 1.00 8.73 81 HIS A N 1
ATOM 1512 C CA . HIS A 1 81 ? 26.955 -1.614 9.059 1.00 8.30 81 HIS A CA 1
ATOM 1513 C C . HIS A 1 81 ? 26.914 -0.223 8.431 1.00 7.78 81 HIS A C 1
ATOM 1514 O O . HIS A 1 81 ? 26.425 -0.077 7.304 1.00 8.32 81 HIS A O 1
ATOM 1529 N N . HIS A 1 82 ? 27.475 0.785 9.111 1.00 8.17 82 HIS A N 1
ATOM 1530 C CA . HIS A 1 82 ? 27.535 2.134 8.583 1.00 8.26 82 HIS A CA 1
ATOM 1531 C C . HIS A 1 82 ? 28.829 2.341 7.814 1.00 8.10 82 HIS A C 1
ATOM 1532 O O . HIS A 1 82 ? 29.920 2.116 8.336 1.00 11.35 82 HIS A O 1
ATOM 1547 N N A HIS A 1 83 ? 28.705 2.788 6.554 0.25 10.68 83 HIS A N 1
ATOM 1548 N N B HIS A 1 83 ? 28.687 2.798 6.586 0.75 8.33 83 HIS A N 1
ATOM 1549 C CA A HIS A 1 83 ? 29.835 2.929 5.607 0.25 12.92 83 HIS A CA 1
ATOM 1550 C CA B HIS A 1 83 ? 29.820 3.095 5.762 0.75 8.59 83 HIS A CA 1
ATOM 1551 C C A HIS A 1 83 ? 29.941 4.329 4.952 0.25 10.64 83 HIS A C 1
ATOM 1552 C C B HIS A 1 83 ? 29.937 4.583 5.538 0.75 8.72 83 HIS A C 1
ATOM 1553 O O A HIS A 1 83 ? 29.017 4.754 4.262 0.25 13.80 83 HIS A O 1
ATOM 1554 O O B HIS A 1 83 ? 29.013 5.354 5.766 0.75 9.81 83 HIS A O 1
ATOM 1583 N N . HIS A 1 84 ? 31.091 4.996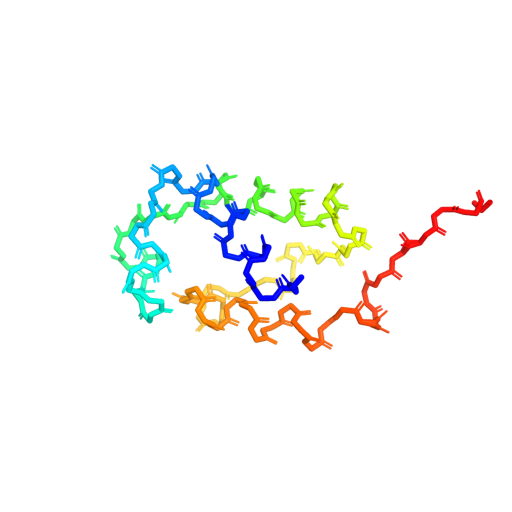 5.104 1.00 10.78 84 HIS A N 1
ATOM 1584 C CA . HIS A 1 84 ? 31.280 6.364 4.688 1.00 10.14 84 HIS A CA 1
ATOM 1585 C C . HIS A 1 84 ? 32.398 6.369 3.690 1.00 9.58 84 HIS A C 1
ATOM 1586 O O . HIS A 1 84 ? 33.559 6.141 4.030 1.00 10.77 84 HIS A O 1
ATOM 1602 N N . HIS A 1 85 ? 32.070 6.612 2.434 1.00 10.30 85 HIS A N 1
ATOM 1603 C CA . HIS A 1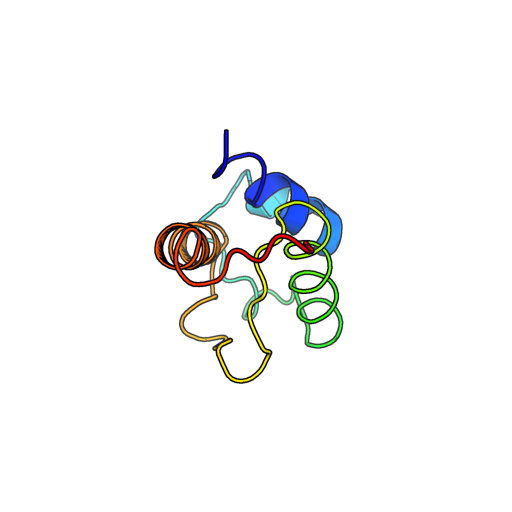 85 ? 33.073 6.504 1.407 1.00 10.88 85 HIS A CA 1
ATOM 1604 C C . HIS A 1 85 ? 34.156 7.541 1.663 1.00 9.72 85 HIS A C 1
ATOM 1605 O O . HIS A 1 85 ? 33.869 8.706 1.927 1.00 12.07 85 HIS A O 1
ATOM 1620 N N A HIS A 1 86 ? 35.407 7.140 1.595 0.76 8.31 86 HIS A N 1
ATOM 1621 N N B HIS A 1 86 ? 36.655 7.152 0.269 0.24 19.81 86 HIS A N 1
ATOM 1622 C CA A HIS A 1 86 ? 36.488 8.026 1.950 0.76 10.63 86 HIS A CA 1
ATOM 1623 C CA B HIS A 1 86 ? 37.188 7.893 1.402 0.24 18.34 86 HIS A CA 1
ATOM 1624 C C A HIS A 1 86 ? 36.613 9.177 0.958 0.76 14.02 86 HIS A C 1
ATOM 1625 C C B HIS A 1 86 ? 37.566 9.319 0.999 0.24 14.49 86 HIS A C 1
ATOM 1626 O O A HIS A 1 86 ? 36.297 9.004 -0.213 0.76 16.80 86 HIS A O 1
ATOM 1627 O O B HIS A 1 86 ? 36.968 10.291 1.470 0.24 8.13 86 HIS A O 1
#